Protein AF-A0AAE8KBY7-F1 (afdb_monomer)

Foldseek 3Di:
DPDPVVVVVVVVVVVVVVVVVVVVVVVVCCCVPPVVVVVVVVVVVVVVVVLVVLLVVLVVLLVVLQVVLVVLPVPDDDDVSVVSSVVSNVVSVVSVVVNPD

Organism: Streptococcus intermedius (NCBI:txid1338)

Radius of gyration: 33.1 Å; Cα contacts (8 Å, |Δi|>4): 34; chains: 1; bounding box: 78×22×84 Å

Structure (mmCIF, N/CA/C/O backbone):
data_AF-A0AAE8KBY7-F1
#
_entry.id   AF-A0AAE8KBY7-F1
#
loop_
_atom_site.group_PDB
_atom_site.id
_atom_site.type_symbol
_atom_site.label_atom_id
_atom_site.label_alt_id
_atom_site.label_comp_id
_atom_site.label_asym_id
_atom_site.label_entity_id
_atom_site.label_seq_id
_atom_site.pdbx_PDB_ins_code
_atom_site.Cartn_x
_atom_site.Cartn_y
_atom_site.Cartn_z
_atom_site.occupancy
_atom_site.B_iso_or_equiv
_atom_site.auth_seq_id
_atom_site.auth_comp_id
_atom_site.auth_asym_id
_atom_site.auth_atom_id
_atom_site.pdbx_PDB_model_num
ATOM 1 N N . MET A 1 1 ? 46.072 -14.914 -44.315 1.00 52.16 1 MET A N 1
ATOM 2 C CA . MET A 1 1 ? 45.324 -13.682 -44.627 1.00 52.16 1 MET A CA 1
ATOM 3 C C . MET A 1 1 ? 43.939 -13.888 -44.059 1.00 52.16 1 MET A C 1
ATOM 5 O O . MET A 1 1 ? 43.377 -14.931 -44.359 1.00 52.16 1 MET A O 1
ATOM 9 N N . ALA A 1 2 ? 43.456 -13.006 -43.183 1.00 60.50 2 ALA A N 1
ATOM 10 C CA . ALA A 1 2 ? 42.055 -13.063 -42.768 1.00 60.50 2 ALA A CA 1
ATOM 11 C C . ALA A 1 2 ? 41.188 -12.884 -44.022 1.00 60.50 2 ALA A C 1
ATOM 13 O O . ALA A 1 2 ? 41.496 -12.018 -44.846 1.00 60.50 2 ALA A O 1
ATOM 14 N N . ASP A 1 3 ? 40.210 -13.768 -44.209 1.00 80.69 3 ASP A N 1
ATOM 15 C CA . ASP A 1 3 ? 39.385 -13.793 -45.410 1.00 80.69 3 ASP A CA 1
ATOM 16 C C . ASP A 1 3 ? 38.504 -12.538 -45.428 1.00 80.69 3 ASP A C 1
ATOM 18 O O . ASP A 1 3 ? 37.985 -12.108 -44.397 1.00 80.69 3 ASP A O 1
ATOM 22 N N . VAL A 1 4 ? 38.342 -11.913 -46.592 1.00 76.06 4 VAL A N 1
ATOM 23 C CA . VAL A 1 4 ? 37.518 -10.701 -46.748 1.00 76.06 4 VAL A CA 1
ATOM 24 C C . VAL A 1 4 ? 36.081 -10.970 -46.278 1.00 76.06 4 VAL A C 1
ATOM 26 O O . VAL A 1 4 ? 35.410 -10.072 -45.770 1.00 76.06 4 VAL A O 1
ATOM 29 N N . PHE A 1 5 ? 35.640 -12.226 -46.366 1.00 76.62 5 PHE A N 1
ATOM 30 C CA . PHE A 1 5 ? 34.369 -12.699 -45.829 1.00 76.62 5 PHE A CA 1
ATOM 31 C C . PHE A 1 5 ? 34.268 -12.635 -44.297 1.00 76.62 5 PHE A C 1
ATOM 33 O O . PHE A 1 5 ? 33.203 -12.271 -43.793 1.00 76.62 5 PHE A O 1
ATOM 40 N N . ASP A 1 6 ? 35.344 -12.903 -43.552 1.00 80.94 6 ASP A N 1
ATOM 41 C CA . ASP A 1 6 ? 35.338 -12.808 -42.085 1.00 80.94 6 ASP A CA 1
ATOM 42 C C . ASP A 1 6 ? 35.193 -11.349 -41.636 1.00 80.94 6 ASP A C 1
ATOM 44 O O . ASP A 1 6 ? 34.404 -11.046 -40.746 1.00 80.94 6 ASP A O 1
ATOM 48 N N . TYR A 1 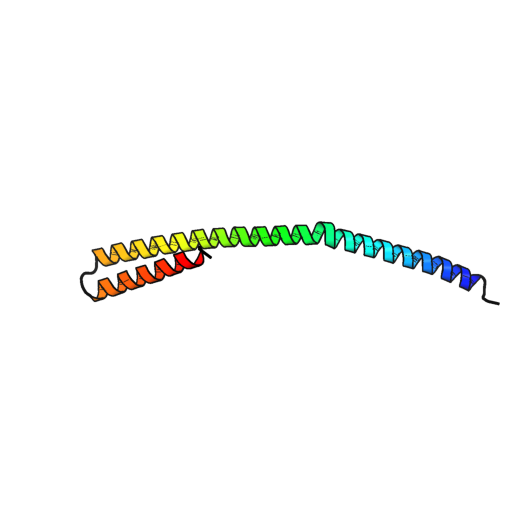7 ? 35.880 -10.423 -42.315 1.00 78.69 7 TYR A N 1
ATOM 49 C CA . TYR A 1 7 ? 35.767 -8.986 -42.042 1.00 78.69 7 TYR A CA 1
ATOM 50 C C . TYR A 1 7 ? 34.362 -8.441 -42.337 1.00 78.69 7 TYR A C 1
ATOM 52 O O . TYR A 1 7 ? 33.810 -7.667 -41.556 1.00 78.69 7 TYR A O 1
A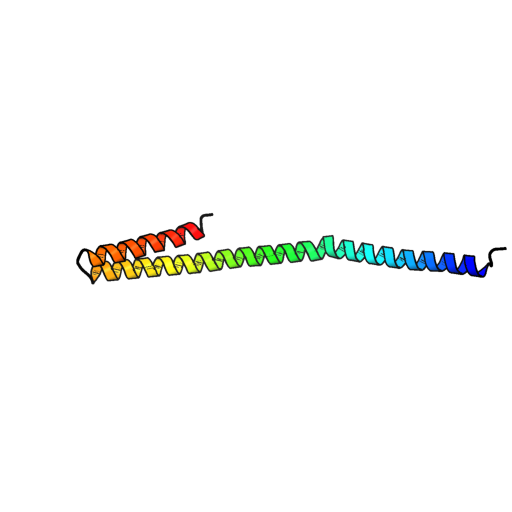TOM 60 N N . ILE A 1 8 ? 33.761 -8.861 -43.455 1.00 74.69 8 ILE A N 1
ATOM 61 C CA . ILE A 1 8 ? 32.391 -8.475 -43.814 1.00 74.69 8 ILE A CA 1
ATOM 62 C C . ILE A 1 8 ? 31.399 -9.005 -42.772 1.00 74.69 8 ILE A C 1
ATOM 64 O O . ILE A 1 8 ? 30.507 -8.273 -42.343 1.00 74.69 8 ILE A O 1
ATOM 68 N N . THR A 1 9 ? 31.568 -10.253 -42.338 1.00 77.31 9 THR A N 1
ATOM 69 C CA . THR A 1 9 ? 30.681 -10.873 -41.348 1.00 77.31 9 THR A CA 1
ATOM 70 C C . THR A 1 9 ? 30.778 -10.166 -39.997 1.00 77.31 9 THR A C 1
ATOM 72 O O . THR A 1 9 ? 29.740 -9.832 -39.432 1.00 77.31 9 THR A O 1
ATOM 75 N N . ASP A 1 10 ? 31.993 -9.854 -39.536 1.00 77.62 10 ASP A N 1
ATOM 76 C CA . ASP A 1 10 ? 32.240 -9.143 -38.273 1.00 77.62 10 ASP A CA 1
ATOM 77 C C . ASP A 1 10 ? 31.668 -7.709 -38.281 1.00 77.62 10 ASP A C 1
ATOM 79 O O . ASP A 1 10 ? 31.064 -7.237 -37.313 1.00 77.62 10 ASP A O 1
ATOM 83 N N . PHE A 1 11 ? 31.763 -7.019 -39.423 1.00 77.06 11 PHE A N 1
ATOM 84 C CA . PHE A 1 11 ? 31.165 -5.696 -39.601 1.00 77.06 11 PHE A CA 1
ATOM 85 C C . PHE A 1 11 ? 29.631 -5.733 -39.491 1.00 77.06 11 PHE A C 1
ATOM 87 O O . PHE A 1 11 ? 29.036 -4.926 -38.772 1.00 77.06 11 PHE A O 1
ATOM 94 N N . PHE A 1 12 ? 28.967 -6.680 -40.163 1.00 73.94 12 PHE A N 1
ATOM 95 C CA . PHE A 1 12 ? 27.504 -6.797 -40.114 1.00 73.94 12 PHE A CA 1
ATOM 96 C C . PHE A 1 12 ? 26.984 -7.384 -38.789 1.00 73.94 12 PHE A C 1
ATOM 98 O O . PHE A 1 12 ? 25.888 -7.006 -38.351 1.00 73.94 12 PHE A O 1
ATOM 105 N N . SER A 1 13 ? 27.751 -8.240 -38.101 1.00 72.44 13 SER A N 1
ATOM 106 C CA . SER A 1 13 ? 27.402 -8.687 -36.745 1.00 72.44 13 SER A CA 1
ATOM 107 C C . SER A 1 13 ? 27.466 -7.535 -35.746 1.00 72.44 13 SER A C 1
ATOM 109 O O . SER A 1 13 ? 26.513 -7.350 -34.993 1.00 72.44 13 SER A O 1
ATOM 111 N N . GLY A 1 14 ? 28.489 -6.675 -35.814 1.00 69.94 14 GLY A N 1
ATOM 112 C CA . GLY A 1 14 ? 28.581 -5.479 -34.966 1.00 69.94 14 GLY A CA 1
ATOM 113 C C . GLY A 1 14 ? 27.419 -4.494 -35.164 1.00 69.94 14 GLY A C 1
ATOM 114 O O . GLY A 1 14 ? 26.931 -3.889 -34.204 1.00 69.94 14 GLY A O 1
ATOM 115 N N . VAL A 1 15 ? 26.912 -4.368 -36.395 1.00 72.12 15 VAL A N 1
ATOM 116 C CA . VAL A 1 15 ? 25.701 -3.582 -36.694 1.00 72.12 15 VAL A CA 1
ATOM 117 C C . VAL A 1 15 ? 24.462 -4.209 -36.046 1.00 72.12 15 VAL A C 1
ATOM 119 O O . VAL A 1 15 ? 23.667 -3.503 -35.427 1.00 72.12 15 VAL A O 1
ATOM 122 N N . THR A 1 16 ? 24.312 -5.530 -36.142 1.00 74.69 16 THR A N 1
ATOM 123 C CA . THR A 1 16 ? 23.178 -6.264 -35.556 1.00 74.69 16 THR A CA 1
ATOM 124 C C . THR A 1 16 ? 23.176 -6.165 -34.027 1.00 74.69 16 THR A C 1
ATOM 126 O O . THR A 1 16 ? 22.147 -5.849 -33.428 1.00 74.69 16 THR A O 1
ATOM 129 N N . ASP A 1 17 ? 24.340 -6.324 -33.397 1.00 81.19 17 ASP A N 1
ATOM 130 C CA . ASP A 1 17 ? 24.510 -6.177 -31.949 1.00 81.19 17 ASP A CA 1
ATOM 131 C C . ASP A 1 17 ? 24.190 -4.754 -31.473 1.00 81.19 17 ASP A C 1
ATOM 133 O O . ASP A 1 17 ? 23.561 -4.562 -30.427 1.00 81.19 17 ASP A O 1
ATOM 137 N N . SER A 1 18 ? 24.553 -3.745 -32.270 1.00 81.62 18 SER A N 1
ATOM 138 C CA . SER A 1 18 ? 24.239 -2.343 -31.982 1.00 81.62 18 SER A CA 1
ATOM 139 C C . SER A 1 18 ? 22.729 -2.081 -31.979 1.00 81.62 18 SER A C 1
ATOM 141 O O . SER A 1 18 ? 22.229 -1.412 -31.074 1.00 81.62 18 SER A O 1
ATOM 143 N N . TYR A 1 19 ? 21.975 -2.647 -32.930 1.00 84.56 19 TYR A N 1
ATOM 144 C CA . TYR A 1 19 ? 20.511 -2.530 -32.944 1.00 84.56 19 TYR A CA 1
ATOM 145 C C . TYR A 1 19 ? 19.862 -3.172 -31.714 1.00 84.56 19 TYR A C 1
ATOM 147 O O . TYR A 1 19 ? 19.009 -2.550 -31.081 1.00 84.56 19 TYR A O 1
ATOM 155 N N . VAL A 1 20 ? 20.311 -4.370 -31.325 1.00 87.69 20 VAL A N 1
ATOM 156 C CA . VAL A 1 20 ? 19.814 -5.059 -30.121 1.00 87.69 20 VAL A CA 1
ATOM 157 C C . VAL A 1 20 ? 20.091 -4.239 -28.857 1.00 87.69 20 VAL A C 1
ATOM 159 O O . VAL A 1 20 ? 19.273 -4.203 -27.935 1.00 87.69 20 VAL A O 1
ATOM 162 N N . MET A 1 21 ? 21.243 -3.571 -28.787 1.00 90.44 21 MET A N 1
ATOM 163 C CA . MET A 1 21 ? 21.579 -2.698 -27.662 1.00 90.44 21 MET A CA 1
ATOM 164 C C . MET A 1 21 ? 20.683 -1.458 -27.606 1.00 90.44 21 MET A C 1
ATOM 166 O O . MET A 1 21 ? 20.177 -1.137 -26.529 1.00 90.44 21 MET A O 1
ATOM 170 N N . ILE A 1 22 ? 20.425 -0.813 -28.747 1.00 89.81 22 ILE A N 1
ATOM 171 C CA . ILE A 1 22 ? 19.518 0.341 -28.841 1.00 89.81 22 ILE A CA 1
ATOM 172 C C . ILE A 1 22 ? 18.099 -0.049 -28.414 1.00 89.81 22 ILE A C 1
ATOM 174 O O . ILE A 1 22 ? 17.485 0.653 -27.610 1.00 89.81 22 ILE A O 1
ATOM 178 N N . GLU A 1 23 ? 17.587 -1.184 -28.892 1.00 91.94 23 GLU A N 1
ATOM 179 C CA . GLU A 1 23 ? 16.262 -1.684 -28.515 1.00 91.94 23 GLU A CA 1
ATOM 180 C C . GLU A 1 23 ? 16.164 -1.903 -26.999 1.00 91.94 23 GLU A C 1
ATOM 182 O O . GLU A 1 23 ? 15.269 -1.363 -26.346 1.00 91.94 23 GLU A O 1
ATOM 187 N N . LYS A 1 24 ? 17.155 -2.579 -26.402 1.00 94.06 24 LYS A N 1
ATOM 188 C CA . LYS A 1 24 ? 17.219 -2.787 -24.946 1.00 94.06 24 LYS A CA 1
ATOM 189 C C . LYS A 1 24 ? 17.290 -1.480 -24.162 1.00 94.06 24 LYS A C 1
ATOM 191 O O . LYS A 1 24 ? 16.744 -1.393 -23.059 1.00 94.06 24 LYS A O 1
ATOM 196 N N . GLU A 1 25 ? 17.993 -0.471 -24.664 1.00 94.81 25 GLU A N 1
ATOM 197 C CA . GLU A 1 25 ? 18.054 0.838 -24.013 1.00 94.81 25 GLU A CA 1
ATOM 198 C C . GLU A 1 25 ? 16.715 1.570 -24.070 1.00 94.81 25 GLU A C 1
ATOM 200 O O . GLU A 1 25 ? 16.275 2.097 -23.044 1.00 94.81 25 GLU A O 1
ATOM 205 N N . ILE A 1 26 ? 16.032 1.533 -25.215 1.00 94.94 26 ILE A N 1
ATOM 206 C CA . ILE A 1 26 ? 14.689 2.100 -25.380 1.00 94.94 26 ILE A CA 1
ATOM 207 C C . ILE A 1 26 ? 13.696 1.395 -24.453 1.00 94.94 26 ILE A C 1
ATOM 209 O O . ILE A 1 26 ? 12.964 2.061 -23.718 1.00 94.94 26 ILE A O 1
ATOM 213 N N . GLU A 1 27 ? 13.705 0.062 -24.408 1.00 95.00 27 GLU A N 1
ATOM 214 C CA . GLU A 1 27 ? 12.861 -0.714 -23.497 1.00 95.00 27 GLU A CA 1
ATOM 215 C C . GLU A 1 27 ? 13.123 -0.338 -22.036 1.00 95.00 27 GLU A C 1
ATOM 217 O O . GLU A 1 27 ? 12.193 -0.053 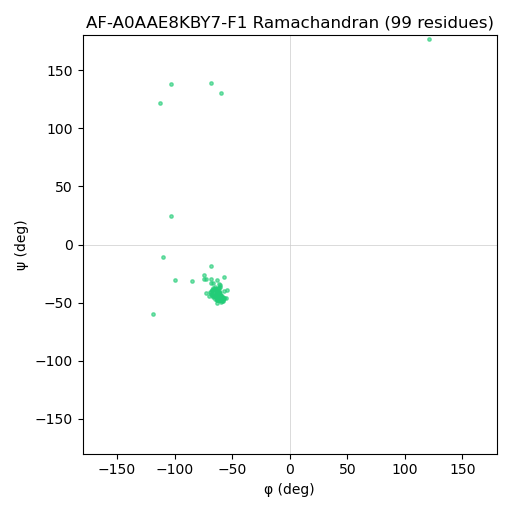-21.275 1.00 95.00 27 GLU A O 1
ATOM 222 N N . ARG A 1 28 ? 14.397 -0.264 -21.629 1.00 96.38 28 ARG A N 1
ATOM 223 C CA . ARG A 1 28 ? 14.776 0.160 -20.272 1.00 96.38 28 ARG A CA 1
ATOM 224 C C . ARG A 1 28 ? 14.303 1.576 -19.972 1.00 96.38 28 ARG A C 1
ATOM 226 O O . ARG A 1 28 ? 13.837 1.824 -18.857 1.00 96.38 28 ARG A O 1
ATOM 233 N N . ALA A 1 29 ? 14.422 2.496 -20.924 1.00 96.69 29 ALA A N 1
ATOM 234 C CA . ALA A 1 29 ? 13.961 3.869 -20.773 1.00 96.69 29 ALA A CA 1
ATOM 235 C C . ALA A 1 29 ? 12.435 3.926 -20.622 1.00 96.69 29 ALA A C 1
ATOM 237 O O . ALA A 1 29 ? 11.942 4.589 -19.710 1.00 96.69 29 ALA A O 1
ATOM 238 N N . MET A 1 30 ? 11.687 3.167 -21.425 1.00 95.94 30 MET A N 1
ATOM 239 C CA . MET A 1 30 ? 10.226 3.091 -21.344 1.00 95.94 30 MET A CA 1
ATOM 240 C C . MET A 1 30 ? 9.758 2.481 -20.016 1.00 95.94 30 MET A C 1
ATOM 242 O O . MET A 1 30 ? 8.868 3.021 -19.351 1.00 95.94 30 MET A O 1
ATOM 246 N N . VAL A 1 31 ? 10.397 1.395 -19.570 1.00 96.81 31 VAL A N 1
ATOM 247 C CA . VAL A 1 31 ? 10.098 0.761 -18.279 1.00 96.81 31 VAL A CA 1
ATOM 248 C C . VAL A 1 31 ? 10.341 1.735 -17.127 1.00 96.81 31 VAL A C 1
ATOM 250 O O . VAL A 1 31 ? 9.480 1.886 -16.260 1.00 96.81 31 VAL A O 1
ATOM 253 N N . LYS A 1 32 ? 11.491 2.418 -17.113 1.00 96.25 32 LYS A N 1
ATOM 254 C CA . LYS A 1 32 ? 11.863 3.341 -16.030 1.00 96.25 32 LYS A CA 1
ATOM 255 C C . LYS A 1 32 ? 11.059 4.638 -16.049 1.00 96.25 32 LYS A C 1
ATOM 257 O O . LYS A 1 32 ? 10.678 5.121 -14.987 1.00 96.25 32 LYS A O 1
ATOM 262 N N . GLY A 1 33 ? 10.837 5.205 -17.230 1.00 95.62 33 GLY A N 1
ATOM 263 C CA . GLY A 1 33 ? 10.239 6.526 -17.400 1.00 95.62 33 GLY A CA 1
ATOM 264 C C . GLY A 1 33 ? 8.716 6.518 -17.387 1.00 95.62 33 GLY A C 1
ATOM 265 O O . GLY A 1 33 ? 8.112 7.481 -16.925 1.00 95.62 33 GLY A O 1
ATOM 266 N N . VAL A 1 34 ? 8.089 5.435 -17.853 1.00 95.25 34 VAL A N 1
ATOM 267 C CA . VAL A 1 34 ? 6.634 5.391 -18.056 1.00 95.25 34 VAL A CA 1
ATOM 268 C C . VAL A 1 34 ? 5.991 4.319 -17.185 1.00 95.25 34 VAL A C 1
ATOM 270 O O . VAL A 1 34 ? 5.171 4.628 -16.318 1.00 95.25 34 VAL A O 1
ATOM 273 N N . LEU A 1 35 ? 6.387 3.056 -17.365 1.00 96.31 35 LEU A N 1
ATOM 274 C CA . LEU A 1 35 ? 5.674 1.931 -16.752 1.00 96.31 35 LEU A CA 1
ATOM 275 C C . LEU A 1 35 ? 5.850 1.880 -15.230 1.00 96.31 35 LEU A C 1
ATOM 277 O O . LEU A 1 35 ? 4.874 1.695 -14.499 1.00 96.31 35 LEU A O 1
ATOM 281 N N . ALA A 1 36 ? 7.072 2.072 -14.727 1.00 97.19 36 ALA A N 1
ATOM 282 C CA . ALA A 1 36 ? 7.340 2.038 -13.292 1.00 97.19 36 ALA A CA 1
ATOM 283 C C . ALA A 1 36 ? 6.631 3.181 -12.529 1.00 97.19 36 ALA A C 1
ATOM 285 O O . ALA A 1 36 ? 5.953 2.886 -11.537 1.00 97.19 36 ALA A O 1
ATOM 286 N N . PRO A 1 37 ? 6.686 4.454 -12.975 1.00 97.50 37 PRO A N 1
ATOM 287 C CA . PRO A 1 37 ? 5.900 5.530 -12.374 1.00 97.50 37 PRO A CA 1
ATOM 288 C C . PRO A 1 37 ? 4.391 5.279 -12.432 1.00 97.50 37 PRO A C 1
ATOM 290 O O . PRO A 1 37 ? 3.721 5.425 -11.409 1.00 97.50 37 PRO A O 1
ATOM 293 N N . ALA A 1 38 ? 3.857 4.827 -13.573 1.00 96.88 38 ALA A N 1
ATOM 294 C CA . ALA A 1 38 ? 2.434 4.514 -13.709 1.00 96.88 38 ALA A CA 1
ATOM 295 C C . ALA A 1 38 ? 1.989 3.425 -12.716 1.00 96.88 38 ALA A C 1
ATOM 297 O O . ALA A 1 38 ? 0.986 3.579 -12.012 1.00 96.88 38 ALA A O 1
ATOM 298 N N . LYS A 1 39 ? 2.780 2.355 -12.568 1.00 96.75 39 LYS A N 1
ATOM 299 C CA . LYS A 1 39 ? 2.506 1.289 -11.594 1.00 96.75 39 LYS A CA 1
ATOM 300 C C . LYS A 1 39 ? 2.588 1.791 -10.153 1.00 96.75 39 LYS A C 1
ATOM 302 O O . LYS A 1 39 ? 1.762 1.410 -9.326 1.00 96.75 39 LYS A O 1
ATOM 307 N N . LYS A 1 40 ? 3.536 2.683 -9.846 1.00 97.50 40 LYS A N 1
ATOM 308 C CA . LYS A 1 40 ? 3.646 3.321 -8.524 1.00 97.50 40 LYS A CA 1
ATOM 309 C C . LYS A 1 40 ? 2.415 4.175 -8.205 1.00 97.50 40 LYS A C 1
ATOM 311 O O . LYS A 1 40 ? 1.901 4.096 -7.091 1.00 97.50 40 LYS A O 1
ATOM 316 N N . LEU A 1 41 ? 1.912 4.944 -9.173 1.00 96.94 41 LEU A N 1
ATOM 317 C CA . LEU A 1 41 ? 0.677 5.720 -9.022 1.00 96.94 41 LEU A CA 1
ATOM 318 C C . LEU A 1 41 ? -0.534 4.816 -8.763 1.00 96.94 41 LEU A C 1
ATOM 320 O O . LEU A 1 41 ? -1.306 5.086 -7.844 1.00 96.94 41 LEU A O 1
ATOM 324 N N . SER A 1 42 ? -0.661 3.711 -9.502 1.00 97.06 42 SER A N 1
ATOM 325 C CA . SER A 1 42 ? -1.727 2.726 -9.277 1.00 97.06 42 SER A CA 1
ATOM 326 C C . SER A 1 42 ? -1.674 2.134 -7.862 1.00 97.06 42 SER A C 1
ATOM 328 O O . SER A 1 42 ? -2.687 2.132 -7.163 1.00 97.06 42 SER A O 1
ATOM 330 N N . ILE A 1 43 ? -0.492 1.726 -7.386 1.00 97.12 43 ILE A N 1
ATOM 331 C CA . ILE A 1 43 ? -0.311 1.216 -6.015 1.00 97.12 43 ILE A CA 1
ATOM 332 C C . ILE A 1 43 ? -0.724 2.266 -4.976 1.00 97.12 43 ILE A C 1
ATOM 334 O O . ILE A 1 43 ? -1.424 1.945 -4.014 1.00 97.12 43 ILE A O 1
ATOM 338 N N . ASN A 1 44 ? -0.327 3.525 -5.170 1.00 97.00 44 ASN A N 1
ATOM 339 C CA . ASN A 1 44 ? -0.696 4.612 -4.265 1.00 97.00 44 ASN A CA 1
ATOM 340 C C . ASN A 1 44 ? -2.212 4.850 -4.240 1.00 97.00 44 ASN A C 1
ATOM 342 O O . ASN A 1 44 ? -2.778 5.032 -3.162 1.00 97.00 44 ASN A O 1
ATOM 346 N N . SER A 1 45 ? -2.872 4.798 -5.399 1.00 96.88 45 SER A N 1
ATOM 347 C CA . SER A 1 45 ? -4.329 4.914 -5.501 1.00 96.88 45 SER A CA 1
ATOM 348 C C . SER A 1 45 ? -5.034 3.778 -4.754 1.00 96.88 45 SER A C 1
ATOM 350 O O . SER A 1 45 ? -5.888 4.040 -3.908 1.00 96.88 45 SER A O 1
ATOM 352 N N . ILE A 1 46 ? -4.606 2.526 -4.961 1.00 96.19 46 ILE A N 1
ATOM 353 C CA . ILE A 1 46 ? -5.141 1.358 -4.241 1.00 96.19 46 ILE A CA 1
ATOM 354 C C . ILE A 1 46 ? -4.971 1.532 -2.730 1.00 96.19 46 ILE A C 1
ATOM 356 O O . ILE A 1 46 ? -5.921 1.324 -1.974 1.00 96.19 46 ILE A O 1
ATOM 360 N N . LYS A 1 47 ? -3.784 1.952 -2.276 1.00 94.88 47 LYS A N 1
ATOM 361 C CA . LYS A 1 47 ? -3.508 2.186 -0.853 1.00 94.88 47 LYS A CA 1
ATOM 362 C C . LYS A 1 47 ? -4.423 3.266 -0.270 1.00 94.88 47 LYS A C 1
ATOM 364 O O . LYS A 1 47 ? -4.952 3.081 0.825 1.00 94.88 47 LYS A O 1
ATOM 369 N N . SER A 1 48 ? -4.629 4.362 -0.998 1.00 94.75 48 SER A N 1
ATOM 370 C CA . SER A 1 48 ? -5.518 5.453 -0.587 1.00 94.75 48 SER A CA 1
ATOM 371 C C . SER A 1 48 ? -6.971 4.988 -0.475 1.00 94.75 48 SER A C 1
ATOM 373 O O . SER A 1 48 ? -7.594 5.158 0.572 1.00 94.75 48 SER A O 1
ATOM 375 N N . ASN A 1 49 ? -7.485 4.323 -1.512 1.00 95.44 49 ASN A N 1
ATOM 376 C CA . ASN A 1 49 ? -8.863 3.828 -1.551 1.00 95.44 49 ASN A CA 1
ATOM 377 C C . ASN A 1 49 ? -9.114 2.779 -0.463 1.00 95.44 49 ASN A C 1
ATOM 379 O O . ASN A 1 49 ? -10.138 2.812 0.218 1.00 95.44 49 ASN A O 1
ATOM 383 N N . THR A 1 50 ? -8.148 1.883 -0.247 1.00 92.06 50 THR A N 1
ATOM 384 C CA . THR A 1 50 ? -8.211 0.882 0.825 1.00 92.06 50 THR A CA 1
ATOM 385 C C . THR A 1 50 ? -8.249 1.560 2.190 1.00 92.06 50 THR A C 1
ATOM 387 O O . THR A 1 50 ? -9.120 1.246 2.997 1.00 92.06 50 THR A O 1
ATOM 390 N N . LYS A 1 51 ? -7.373 2.547 2.441 1.00 90.69 51 LYS A N 1
ATOM 391 C CA . LYS A 1 51 ? -7.388 3.320 3.693 1.00 90.69 51 LYS A CA 1
ATOM 392 C C . LYS A 1 51 ? -8.746 3.990 3.910 1.00 90.69 51 LYS A C 1
ATOM 394 O O . LYS A 1 51 ? -9.295 3.889 5.002 1.00 90.69 51 LYS A O 1
ATOM 399 N N . GLN A 1 52 ? -9.310 4.622 2.882 1.00 92.00 52 GLN A N 1
ATOM 400 C CA . GLN A 1 52 ? -10.629 5.252 2.966 1.00 92.00 52 GLN A CA 1
ATOM 401 C C . GLN A 1 52 ? -11.732 4.233 3.286 1.00 92.00 52 GLN A C 1
ATOM 403 O O . GLN A 1 52 ? -12.525 4.461 4.198 1.00 92.00 52 GLN A O 1
ATOM 408 N N . SER A 1 53 ? -11.762 3.096 2.586 1.00 92.06 53 SER A N 1
ATOM 409 C CA . SER A 1 53 ? -12.747 2.032 2.811 1.00 92.06 53 SER A CA 1
ATOM 410 C C . SER A 1 53 ? -12.666 1.459 4.231 1.00 92.06 53 SER A C 1
ATOM 412 O O . SER A 1 53 ? -13.691 1.310 4.905 1.00 92.06 53 SER A O 1
ATOM 414 N N . MET A 1 54 ? -11.449 1.213 4.728 1.00 87.88 54 MET A N 1
ATOM 415 C CA . MET A 1 54 ? -11.231 0.743 6.096 1.00 87.88 54 MET A CA 1
ATOM 416 C C . MET A 1 54 ? -11.702 1.778 7.123 1.00 87.88 54 MET A C 1
ATOM 418 O O . MET A 1 54 ? -12.407 1.407 8.060 1.00 87.88 54 MET A O 1
ATOM 422 N N . THR A 1 55 ? -11.388 3.065 6.934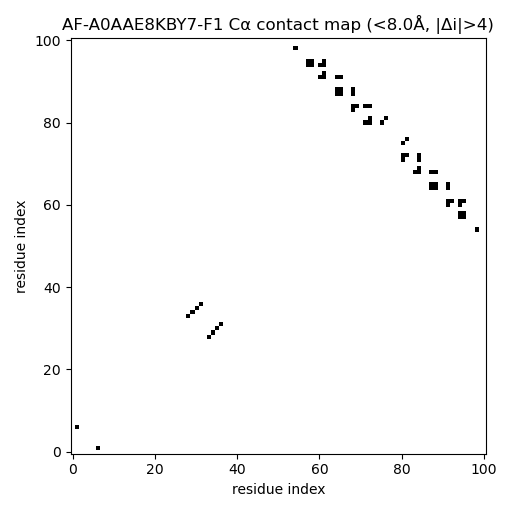 1.00 88.06 55 THR A N 1
ATOM 423 C CA . THR A 1 55 ? -11.847 4.145 7.826 1.00 88.06 55 THR A CA 1
ATOM 424 C C . THR A 1 55 ? -13.369 4.236 7.865 1.00 88.06 55 THR A C 1
ATOM 426 O O . THR A 1 55 ? -13.952 4.315 8.950 1.00 88.06 55 THR A O 1
ATOM 429 N N . THR A 1 56 ? -14.035 4.179 6.709 1.00 90.56 56 THR A N 1
ATOM 430 C CA . THR A 1 56 ? -15.503 4.183 6.634 1.00 90.56 56 THR A CA 1
ATOM 431 C C . THR A 1 56 ? -16.092 2.992 7.382 1.00 90.56 56 THR A C 1
ATOM 433 O O . THR A 1 56 ? -16.958 3.173 8.240 1.00 90.56 56 THR A O 1
ATOM 436 N N . SER A 1 57 ? -15.578 1.789 7.120 1.00 87.94 57 SER A N 1
ATOM 437 C CA . SER A 1 57 ? -16.056 0.551 7.743 1.00 87.94 57 SER A CA 1
ATOM 438 C C . SER A 1 57 ? -15.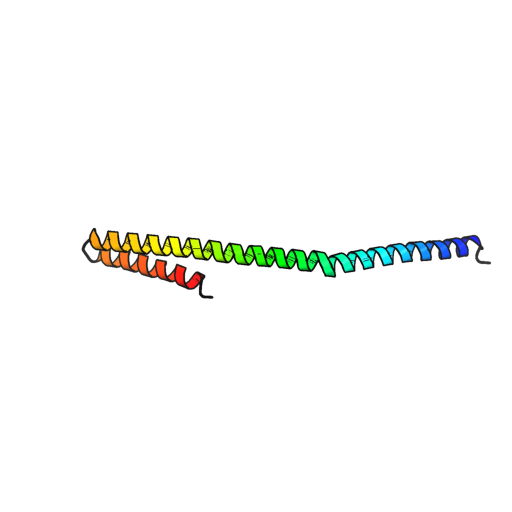845 0.557 9.257 1.00 87.94 57 SER A C 1
ATOM 440 O O . SER A 1 57 ? -16.771 0.283 10.015 1.00 87.94 57 SER A O 1
ATOM 442 N N . GLY A 1 58 ? -14.660 0.949 9.729 1.00 87.31 58 GLY A N 1
ATOM 443 C CA . GLY A 1 58 ? -14.382 1.029 11.160 1.00 87.31 58 GLY A CA 1
ATOM 444 C C . GLY A 1 58 ? -15.192 2.114 11.869 1.00 87.31 58 GLY A C 1
ATOM 445 O O . GLY A 1 58 ? -15.617 1.912 13.004 1.00 87.31 58 GLY A O 1
ATOM 446 N N . THR A 1 59 ? -15.487 3.232 11.199 1.00 87.75 59 THR A N 1
ATOM 447 C CA . THR A 1 59 ? -16.396 4.253 11.744 1.00 87.75 59 THR A CA 1
ATOM 448 C C . THR A 1 59 ? -17.829 3.726 11.838 1.00 87.75 59 THR A C 1
ATOM 450 O O . THR A 1 59 ? -18.515 4.005 12.820 1.00 87.75 59 THR A O 1
ATOM 453 N N . ALA A 1 60 ? -18.288 2.948 10.854 1.00 90.19 60 ALA A N 1
ATOM 454 C CA . ALA A 1 60 ? -19.593 2.294 10.908 1.00 90.19 60 ALA A CA 1
ATOM 455 C C . ALA A 1 60 ? -19.669 1.287 12.068 1.00 90.19 60 ALA A C 1
ATOM 457 O O . ALA A 1 60 ? -20.581 1.382 12.883 1.00 90.19 60 ALA A O 1
ATOM 458 N N . ILE A 1 61 ? -18.665 0.415 12.217 1.00 87.88 61 ILE A N 1
ATOM 459 C CA . ILE A 1 61 ? -18.570 -0.538 13.338 1.00 87.88 61 ILE A CA 1
ATOM 460 C C . ILE A 1 61 ? -18.588 0.196 14.681 1.00 87.88 61 ILE A C 1
ATOM 462 O O . ILE A 1 61 ? -19.343 -0.177 15.574 1.00 87.88 61 ILE A O 1
ATOM 466 N N . LYS A 1 62 ? -17.810 1.277 14.815 1.00 84.38 62 LYS A N 1
ATOM 467 C CA . LYS A 1 62 ? -17.788 2.113 16.021 1.00 84.38 62 LYS A CA 1
ATOM 468 C C . LYS A 1 62 ? -19.183 2.628 16.386 1.00 84.38 62 LYS A C 1
ATOM 470 O O . LYS A 1 62 ? -19.572 2.562 17.548 1.00 84.38 62 LYS A O 1
ATOM 475 N N . ARG A 1 63 ? -19.935 3.136 15.401 1.00 87.44 63 ARG A N 1
ATOM 476 C CA . ARG A 1 63 ? -21.313 3.605 15.614 1.00 87.44 63 ARG A CA 1
ATOM 477 C C . ARG A 1 63 ? -22.225 2.466 16.061 1.00 87.44 63 ARG A C 1
ATOM 479 O O . ARG A 1 63 ? -22.930 2.640 17.047 1.00 87.44 63 ARG A O 1
ATOM 486 N N . SER A 1 64 ? -22.157 1.309 15.403 1.00 87.31 64 SER A N 1
ATOM 487 C CA . SER A 1 64 ? -22.961 0.142 15.778 1.00 87.31 64 SER A CA 1
ATOM 488 C C . SER A 1 64 ? -22.650 -0.349 17.194 1.00 87.31 64 SER A C 1
ATOM 490 O O . SER A 1 64 ? -23.572 -0.616 17.955 1.00 87.31 64 SER A O 1
ATOM 492 N N . LEU A 1 65 ? -21.371 -0.421 17.584 1.00 84.25 65 LEU A N 1
ATOM 493 C CA . LEU A 1 65 ? -20.968 -0.819 18.939 1.00 84.25 65 LEU A CA 1
ATOM 494 C C . LEU A 1 65 ? -21.484 0.158 19.998 1.00 84.25 65 LEU A C 1
ATOM 496 O O . LEU A 1 65 ? -21.985 -0.277 21.031 1.00 84.25 65 LEU A O 1
ATOM 500 N N . ASN A 1 66 ? -21.391 1.463 19.735 1.00 83.06 66 ASN A N 1
ATOM 501 C CA . ASN A 1 66 ? -21.917 2.477 20.644 1.00 83.06 66 ASN A CA 1
ATOM 502 C C . ASN A 1 66 ? -23.443 2.361 20.783 1.00 83.06 66 ASN A C 1
ATOM 504 O O . ASN A 1 66 ? -23.944 2.354 21.900 1.00 83.06 66 ASN A O 1
ATOM 508 N N . GLN A 1 67 ? -24.164 2.189 19.671 1.00 86.31 67 GLN A N 1
ATOM 509 C CA . GLN A 1 67 ? -25.619 2.021 19.679 1.00 86.31 67 GLN A CA 1
ATOM 510 C C . GLN A 1 67 ? -26.049 0.762 20.446 1.00 86.31 67 GLN A C 1
ATOM 512 O O . GLN A 1 67 ? -26.993 0.811 21.229 1.00 86.31 67 GLN A O 1
ATOM 517 N N . VAL A 1 68 ? -25.353 -0.364 20.253 1.00 83.25 68 VAL A N 1
ATOM 518 C CA . VAL A 1 68 ? -25.605 -1.596 21.020 1.00 83.25 68 VAL A CA 1
ATOM 519 C C . VAL A 1 68 ? -25.313 -1.375 22.505 1.00 83.25 68 VA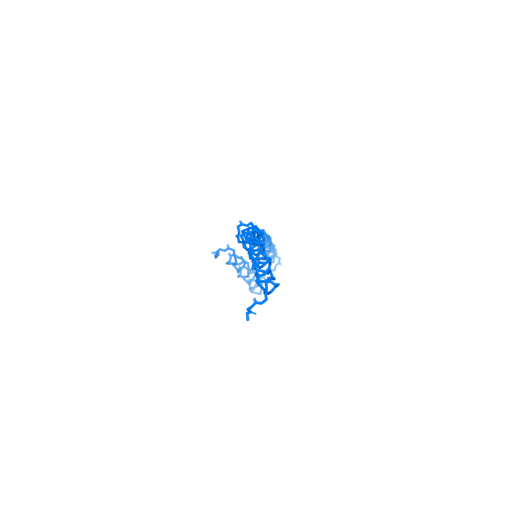L A C 1
ATOM 521 O O . VAL A 1 68 ? -26.096 -1.809 23.343 1.00 83.25 68 VAL A O 1
ATOM 524 N N . GLY A 1 69 ? -24.229 -0.670 22.840 1.00 76.81 69 GLY A N 1
ATOM 525 C CA . GLY A 1 69 ? -23.910 -0.300 24.219 1.00 76.81 69 GLY A CA 1
ATOM 526 C C . GLY A 1 69 ? -25.020 0.521 24.878 1.00 76.81 69 GLY A C 1
ATOM 527 O O . GLY A 1 69 ? -25.468 0.165 25.961 1.00 76.81 69 GLY A O 1
ATOM 528 N N . GLU A 1 70 ? -25.520 1.559 24.205 1.00 79.69 70 GLU A N 1
ATOM 529 C CA . GLU A 1 70 ? -26.629 2.395 24.693 1.00 79.69 70 GLU A CA 1
ATOM 530 C C . GLU A 1 70 ? -27.930 1.592 24.873 1.00 79.69 70 GLU A C 1
ATOM 532 O O . GLU A 1 70 ? -28.637 1.756 25.868 1.00 79.69 70 GLU A O 1
ATOM 537 N N . GLN A 1 71 ? -28.241 0.682 23.944 1.00 80.19 71 GLN A N 1
ATOM 538 C CA . GLN A 1 71 ? -29.417 -0.187 24.051 1.00 80.19 71 GLN A CA 1
ATOM 539 C C . GLN A 1 71 ? -29.300 -1.197 25.200 1.00 80.19 71 GLN A C 1
ATOM 541 O O . GLN A 1 71 ? -30.287 -1.459 25.890 1.00 80.19 71 GLN A O 1
ATOM 546 N N . LEU A 1 72 ? -28.114 -1.769 25.424 1.00 77.62 72 LEU A N 1
ATOM 547 C CA . LEU A 1 72 ? -27.864 -2.690 26.534 1.00 77.62 72 LEU A CA 1
ATOM 548 C C . LEU A 1 72 ? -27.900 -1.970 27.884 1.00 77.62 72 LEU A C 1
ATOM 550 O O . LEU A 1 72 ? -28.516 -2.486 28.809 1.00 77.62 72 LEU A O 1
ATOM 554 N N . ASP A 1 73 ? -27.338 -0.765 27.980 1.00 71.25 73 ASP A N 1
ATOM 555 C CA . ASP A 1 73 ? -27.396 0.059 29.195 1.00 71.25 73 ASP A CA 1
ATOM 556 C C . ASP A 1 73 ? -28.847 0.417 29.568 1.00 71.25 73 ASP A C 1
ATOM 558 O O . ASP A 1 73 ? -29.252 0.332 30.728 1.00 71.25 73 ASP A O 1
ATOM 562 N N . GLY A 1 74 ? -29.679 0.730 28.567 1.00 70.12 74 GLY A N 1
ATOM 563 C CA . GLY A 1 74 ? -31.103 1.005 28.771 1.00 70.12 74 GLY A CA 1
ATOM 564 C C . GLY A 1 74 ? -31.963 -0.228 29.087 1.00 70.12 74 GLY A C 1
ATOM 565 O O . GLY A 1 74 ? -32.973 -0.099 29.782 1.00 70.12 74 GLY A O 1
ATOM 566 N N . SER A 1 75 ? -31.595 -1.417 28.591 1.00 68.44 75 SER A N 1
ATOM 567 C CA . SER A 1 75 ? -32.409 -2.643 28.704 1.00 68.44 75 SER A CA 1
ATOM 568 C C . SER A 1 75 ? -31.977 -3.589 29.829 1.00 68.44 75 SER A C 1
ATOM 570 O O . SER A 1 75 ? -32.821 -4.275 30.407 1.00 68.44 75 SER A O 1
ATOM 572 N N . MET A 1 76 ? -30.691 -3.618 30.178 1.00 64.31 76 MET A N 1
ATOM 573 C CA . MET A 1 76 ? -30.127 -4.473 31.220 1.00 64.31 76 MET A CA 1
ATOM 574 C C . MET A 1 76 ? -29.643 -3.617 32.394 1.00 64.31 76 MET A C 1
ATOM 576 O O . MET A 1 76 ? -28.761 -2.778 32.244 1.00 64.31 76 MET A O 1
ATOM 580 N N . LYS A 1 77 ? -30.176 -3.856 33.598 1.00 67.38 77 LYS A N 1
ATOM 581 C CA . LYS A 1 77 ? -29.723 -3.195 34.836 1.00 67.38 77 LYS A CA 1
ATOM 582 C C . LYS A 1 77 ? -28.854 -4.139 35.669 1.00 67.38 77 LYS A C 1
ATOM 584 O O . LYS A 1 77 ? -29.196 -5.307 35.823 1.00 67.38 77 LYS A O 1
ATOM 589 N N . GLY A 1 78 ? -27.760 -3.625 36.235 1.00 67.00 78 GLY A N 1
ATOM 590 C CA . GLY A 1 78 ? -26.879 -4.356 37.159 1.00 67.00 78 GLY A CA 1
ATOM 591 C C . GLY A 1 78 ? -25.422 -4.471 36.694 1.00 67.00 78 GLY A C 1
ATOM 592 O O . GLY A 1 78 ? -25.057 -4.041 35.602 1.00 67.00 78 GLY A O 1
ATOM 593 N N . GLU A 1 79 ? -24.574 -5.063 37.536 1.00 65.50 79 GLU A N 1
ATOM 594 C CA . GLU A 1 79 ? -23.107 -5.083 37.381 1.00 65.50 79 GLU A CA 1
ATOM 595 C C . GLU A 1 79 ? -22.630 -5.790 36.094 1.00 65.50 79 GLU A C 1
ATOM 597 O O . GLU A 1 79 ? -21.679 -5.354 35.444 1.00 65.50 79 GLU A O 1
ATOM 602 N N . PHE A 1 80 ? -23.350 -6.831 35.659 1.00 66.19 80 PHE A N 1
ATOM 603 C CA . PHE A 1 80 ? -23.072 -7.543 34.407 1.00 66.19 80 PHE A CA 1
ATOM 604 C C . PHE A 1 80 ? -23.329 -6.673 33.163 1.00 66.19 80 PHE A C 1
ATOM 606 O O . PHE A 1 80 ? -22.554 -6.722 32.210 1.00 66.19 80 PHE A O 1
ATOM 613 N N . SER A 1 81 ? -24.368 -5.828 33.191 1.00 66.69 81 SER A N 1
ATOM 614 C CA . SER A 1 81 ? -24.668 -4.875 32.110 1.00 66.69 81 SER A CA 1
ATOM 615 C C . SER A 1 81 ? -23.541 -3.856 31.947 1.00 66.69 81 SER A C 1
ATOM 617 O O . SER A 1 81 ? -22.991 -3.689 30.858 1.00 66.69 81 SER A O 1
ATOM 619 N N . SER A 1 82 ? -23.102 -3.270 33.065 1.00 74.88 82 SER A N 1
ATOM 620 C CA . SER A 1 82 ? -22.009 -2.295 33.085 1.00 74.88 82 SER A CA 1
ATOM 621 C C . SER A 1 82 ? -20.715 -2.863 32.489 1.00 74.88 82 SER A C 1
ATOM 623 O O . SER A 1 82 ? -20.052 -2.192 31.696 1.00 74.88 82 SER A O 1
ATOM 625 N N . LYS A 1 83 ? -20.392 -4.132 32.784 1.00 80.62 83 LYS A N 1
ATOM 626 C CA . LYS A 1 83 ? -19.214 -4.813 32.226 1.00 80.62 83 LYS A CA 1
ATOM 627 C C . LYS A 1 83 ? -19.290 -4.952 30.701 1.00 80.62 83 LYS A C 1
ATOM 629 O O . LYS A 1 83 ? -18.307 -4.671 30.020 1.00 80.62 83 LYS A O 1
ATOM 634 N N . VAL A 1 84 ? -20.444 -5.352 30.161 1.00 79.31 84 VAL A N 1
ATOM 635 C CA . VAL A 1 84 ? -20.641 -5.533 28.711 1.00 79.31 84 VAL A CA 1
ATOM 636 C C . VAL A 1 84 ? -20.558 -4.197 27.972 1.00 79.31 84 VAL A C 1
ATOM 638 O O . VAL A 1 84 ? -19.849 -4.092 26.969 1.00 79.31 84 VAL A O 1
ATOM 641 N N . VAL A 1 85 ? -21.214 -3.157 28.491 1.00 76.94 85 VAL A N 1
ATOM 642 C CA . VAL A 1 85 ? -21.163 -1.798 27.925 1.00 76.94 85 VAL A CA 1
ATOM 643 C C . VAL A 1 85 ? -19.732 -1.254 27.948 1.00 76.94 85 VAL A C 1
ATOM 645 O O . VAL A 1 85 ? -19.258 -0.701 26.951 1.00 76.94 85 VAL A O 1
ATOM 648 N N . GLN A 1 86 ? -19.000 -1.475 29.044 1.00 81.94 86 GLN A N 1
ATOM 649 C CA . GLN A 1 86 ? -17.595 -1.092 29.146 1.00 81.94 86 GLN A CA 1
ATOM 650 C C . GLN A 1 86 ? -16.731 -1.803 28.092 1.00 81.94 86 GLN A C 1
ATOM 652 O O . GLN A 1 86 ? -15.964 -1.140 27.390 1.00 81.94 86 GLN A O 1
ATOM 657 N N . THR A 1 87 ? -16.870 -3.124 27.934 1.00 84.19 87 THR A N 1
ATOM 658 C CA . THR A 1 87 ? -16.118 -3.896 26.929 1.00 84.19 87 THR A CA 1
ATOM 659 C C . THR A 1 87 ? -16.423 -3.429 25.502 1.00 84.19 87 THR A C 1
ATOM 661 O O . THR A 1 87 ? -15.500 -3.264 24.703 1.00 84.19 87 THR A O 1
ATOM 664 N N . LEU A 1 88 ? -17.687 -3.128 25.183 1.00 80.88 88 LEU A N 1
ATOM 665 C CA . LEU A 1 88 ? -18.071 -2.550 23.887 1.00 80.88 88 LEU A CA 1
ATOM 666 C C . LEU A 1 88 ? -17.417 -1.179 23.653 1.00 80.88 88 LEU A C 1
ATOM 668 O O . LEU A 1 88 ? -16.906 -0.910 22.562 1.00 80.88 88 LEU A O 1
ATOM 672 N N . GLY A 1 89 ? -17.375 -0.326 24.680 1.00 79.62 89 GLY A N 1
ATOM 673 C CA . GLY A 1 89 ? -16.713 0.977 24.623 1.0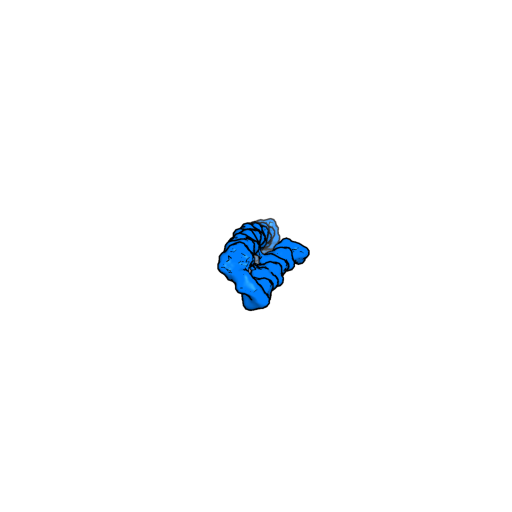0 79.62 89 GLY A CA 1
ATOM 674 C C . GLY A 1 89 ? -15.193 0.885 24.444 1.00 79.62 89 GLY A C 1
ATOM 675 O O . GLY A 1 89 ? -14.598 1.677 23.707 1.00 79.62 89 GLY A O 1
ATOM 676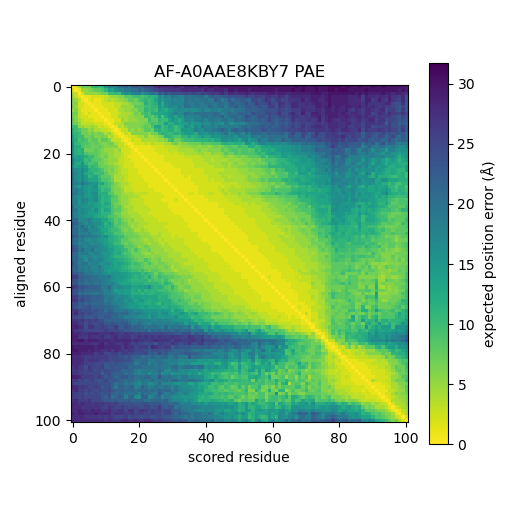 N N . GLU A 1 90 ? -14.541 -0.085 25.084 1.00 85.19 90 GLU A N 1
ATOM 677 C CA . GLU A 1 90 ? -13.109 -0.352 24.918 1.00 85.19 90 GLU A CA 1
ATOM 678 C C . GLU A 1 90 ? -12.783 -0.854 23.504 1.00 85.19 90 GLU A C 1
ATOM 680 O O . GLU A 1 90 ? -11.857 -0.339 22.869 1.00 85.19 90 GLU A O 1
ATOM 685 N N . GLU A 1 91 ? -13.582 -1.774 22.963 1.00 81.81 91 GLU A N 1
ATOM 686 C CA . GLU A 1 91 ? -13.409 -2.292 21.602 1.00 81.81 91 GLU A CA 1
ATOM 687 C C . GLU A 1 91 ? -13.674 -1.200 20.543 1.00 81.81 91 GLU A C 1
ATOM 689 O O . GLU A 1 91 ? -12.886 -1.013 19.614 1.00 81.81 91 GLU A O 1
ATOM 694 N N . SER A 1 92 ? -14.691 -0.356 20.750 1.00 77.69 92 SER A N 1
ATOM 695 C CA . SER A 1 92 ? -14.975 0.852 19.950 1.00 77.69 92 SER A CA 1
ATOM 696 C C . SER A 1 92 ? -13.767 1.812 19.872 1.00 77.69 92 SER A C 1
ATOM 698 O O . SER A 1 92 ? -13.434 2.360 18.808 1.00 77.69 92 SER A O 1
ATOM 700 N N . LYS A 1 93 ? -13.016 1.974 20.972 1.00 80.81 93 LYS A N 1
ATOM 701 C CA . LYS A 1 93 ? -11.778 2.779 20.997 1.00 80.81 93 LYS A CA 1
ATOM 702 C C . LYS A 1 93 ? -10.643 2.151 20.181 1.00 80.81 93 LYS A C 1
ATOM 704 O O . LYS A 1 93 ? -9.835 2.898 19.622 1.00 80.81 93 LYS A O 1
ATOM 709 N N . ARG A 1 94 ? -10.572 0.820 20.052 1.00 79.69 94 ARG A N 1
ATOM 710 C CA . ARG A 1 94 ? -9.543 0.147 19.229 1.00 79.69 94 ARG A CA 1
ATOM 711 C C . ARG A 1 94 ? -9.709 0.471 17.749 1.00 79.69 94 ARG A C 1
ATOM 713 O O . ARG A 1 94 ? -8.718 0.792 17.095 1.00 79.69 94 ARG A O 1
ATOM 720 N N . TYR A 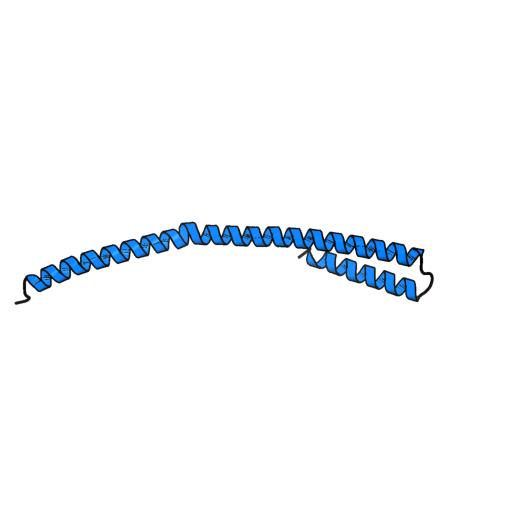1 95 ? -10.948 0.540 17.263 1.00 73.56 95 TYR A N 1
ATOM 721 C CA . TYR A 1 95 ? -11.226 1.012 15.905 1.00 73.56 95 TYR A CA 1
ATOM 722 C C . TYR A 1 95 ? -10.813 2.475 15.703 1.00 73.56 95 TYR A C 1
ATOM 724 O O . TYR A 1 95 ? -10.343 2.824 14.633 1.00 73.56 95 TYR A O 1
ATOM 732 N N . THR A 1 96 ? -10.850 3.326 16.733 1.00 64.69 96 THR A N 1
ATOM 733 C CA . THR A 1 96 ? -10.357 4.717 16.622 1.00 64.69 96 THR A CA 1
ATOM 734 C C . THR A 1 96 ? -8.826 4.785 16.455 1.00 64.69 96 THR A C 1
ATOM 736 O O . THR A 1 96 ? -8.316 5.650 15.746 1.00 64.69 96 THR A O 1
ATOM 739 N N . LYS A 1 97 ? -8.074 3.853 17.059 1.00 63.88 97 LYS A N 1
ATOM 740 C CA . LYS A 1 97 ? -6.602 3.795 16.953 1.00 63.88 97 LYS A CA 1
ATOM 741 C C . LYS A 1 97 ? -6.102 3.272 15.602 1.00 63.88 97 LYS A C 1
ATOM 743 O O . LYS A 1 97 ? -5.001 3.636 15.200 1.00 63.88 97 LYS A O 1
ATOM 748 N N . LEU A 1 98 ? -6.891 2.458 14.898 1.00 61.03 98 LEU A N 1
ATOM 749 C CA . LEU A 1 98 ? -6.518 1.906 13.587 1.00 61.03 98 LEU A CA 1
ATOM 750 C C . LEU A 1 98 ? -6.443 2.970 12.475 1.00 61.03 98 LEU A C 1
ATOM 752 O O . LEU A 1 98 ? -5.784 2.735 11.465 1.00 61.03 98 LEU A O 1
ATOM 756 N N . PHE A 1 99 ? -7.063 4.141 12.668 1.00 56.59 99 PHE A N 1
ATOM 757 C CA . PHE A 1 99 ? -7.160 5.187 11.638 1.00 56.59 99 PHE A CA 1
ATOM 758 C C . PHE A 1 99 ? -6.331 6.452 11.921 1.00 56.59 99 PHE A C 1
ATOM 760 O O . PHE A 1 99 ? -6.153 7.261 11.013 1.00 56.59 99 PHE A O 1
ATOM 767 N N . ASN A 1 100 ? -5.778 6.596 13.133 1.00 54.62 100 ASN A N 1
ATOM 768 C CA . ASN A 1 100 ? -5.016 7.772 13.590 1.00 54.62 100 ASN A CA 1
ATOM 769 C C . ASN A 1 100 ? -3.483 7.568 13.607 1.00 54.62 100 ASN A C 1
ATOM 771 O O . ASN A 1 100 ? -2.791 8.228 14.380 1.00 54.62 100 ASN A O 1
ATOM 775 N N . LYS A 1 101 ? -2.943 6.650 12.795 1.00 49.16 101 LYS A N 1
ATOM 776 C CA . LYS A 1 101 ? -1.493 6.407 12.687 1.00 49.16 101 LYS A CA 1
ATOM 777 C C . LYS A 1 101 ? -0.922 6.890 11.355 1.00 49.16 101 LYS A C 1
ATOM 779 O O . LYS A 1 101 ? -1.629 6.772 10.322 1.00 49.16 101 LYS A O 1
#

Secondary structure (DSSP, 8-state):
---HHHHHHHHHHHHHHHHHHHHHHHHHHHIIIIIHHHHHHHHHHHHHHHHHHHHHHHHHHHHHHHHHHHHHHHH--SHHHHHHHHHHHHHHHHHHHTT--

pLDDT: mean 82.59, std 11.79, range [49.16, 97.5]

Sequence (101 aa):
MADVFDYITDFFSGVTDSYVMIEKEIERAMVKGVLAPAKKLSINSIKSNTKQSMTTSGTAIKRSLNQVGEQLDGSMKGEFSSKVVQTLGEESKRYTKLFNK

Solvent-accessible surface area (backbone atoms only — not comparable to full-atom values): 5478 Å² total; per-residue (Å²): 127,87,51,72,66,57,56,53,50,54,54,54,48,53,52,54,54,48,52,54,48,51,51,53,50,50,51,52,47,46,42,62,70,46,51,50,54,53,52,51,51,50,52,52,51,52,52,49,53,49,52,51,51,50,47,54,51,38,52,49,51,33,51,53,36,50,52,52,26,55,51,42,58,75,73,38,85,57,75,70,34,55,52,52,35,49,52,36,54,54,55,34,50,51,49,55,58,76,69,75,118

Mean predicted aligned error: 12.09 Å